Protein AF-A0A975ZJT3-F1 (afdb_monomer_lite)

Sequence (84 aa):
MSFMTGVYATAVVAIVCTLGSLLFVMRLAERTQRKNQRRRIVVPPEVLKALGVEAGDALAWEVGEDGTVRVRRAERAAKPSERP

Foldseek 3Di:
DVVVVVVVVVVVVVVVVVVVVVVVVVVVVVVVVVVVVPPDDDDDVVVCVVLVHDPPFDWDWDQDPVRDIDIHGDPPPDDPPDDD

pLDDT: mean 78.43, std 15.67, range [39.0, 94.12]

Structure (mmCIF, N/CA/C/O backbone):
data_AF-A0A975ZJT3-F1
#
_entry.id   AF-A0A975ZJT3-F1
#
loop_
_atom_site.group_PDB
_atom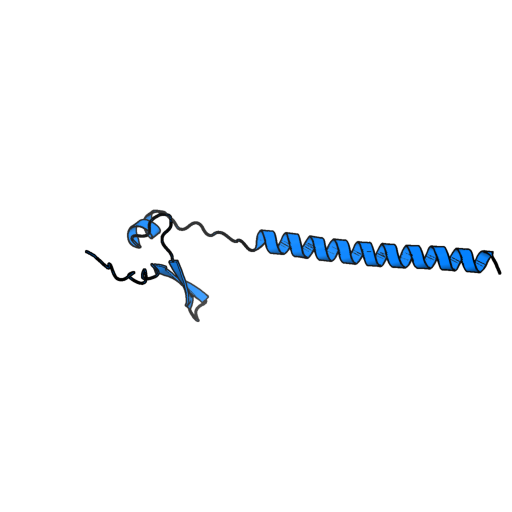_site.id
_atom_site.type_symbol
_atom_site.label_atom_id
_atom_site.label_alt_id
_atom_site.label_comp_id
_atom_site.label_asym_id
_atom_site.label_entity_id
_atom_site.l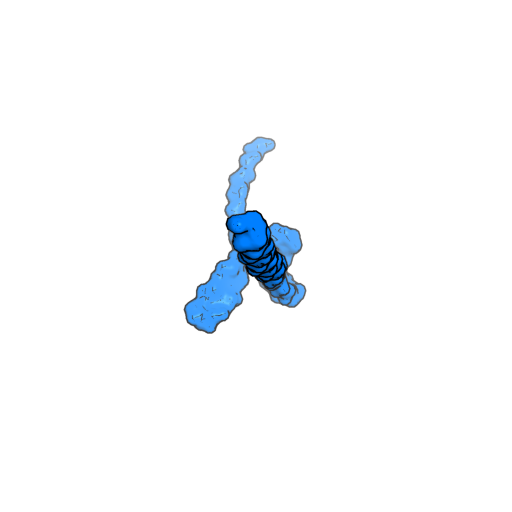abel_seq_id
_atom_site.pdbx_PDB_ins_code
_atom_site.Cartn_x
_atom_site.Cartn_y
_atom_site.Cartn_z
_atom_site.occupancy
_atom_site.B_iso_or_equiv
_atom_site.auth_seq_id
_atom_site.auth_comp_id
_atom_site.auth_asym_id
_atom_site.auth_atom_id
_atom_site.pdbx_PDB_model_num
ATOM 1 N N . MET A 1 1 ? 38.578 4.584 -46.329 1.00 57.00 1 MET A N 1
ATOM 2 C CA . MET A 1 1 ? 38.485 4.346 -44.868 1.00 57.00 1 MET A CA 1
ATOM 3 C C . MET A 1 1 ? 37.456 5.247 -44.177 1.00 57.00 1 MET A C 1
ATOM 5 O O . MET A 1 1 ? 36.783 4.755 -43.287 1.00 57.00 1 MET A O 1
ATOM 9 N N . SER A 1 2 ? 37.245 6.495 -44.621 1.00 62.88 2 SER A N 1
ATOM 10 C CA . SER A 1 2 ? 36.357 7.478 -43.962 1.00 62.88 2 SER A CA 1
ATOM 11 C C . SER A 1 2 ? 34.853 7.138 -43.922 1.00 62.88 2 SER A C 1
ATOM 13 O O . SER A 1 2 ? 34.148 7.589 -43.022 1.00 62.88 2 SER A O 1
ATOM 15 N N . PHE A 1 3 ? 34.345 6.334 -44.866 1.00 65.94 3 PHE A N 1
ATOM 16 C CA . PHE A 1 3 ? 32.923 5.959 -44.920 1.00 65.94 3 PHE A CA 1
ATOM 17 C C . PHE A 1 3 ? 32.566 4.890 -43.875 1.00 65.94 3 PHE A C 1
ATOM 19 O O . PHE A 1 3 ? 31.597 5.041 -43.137 1.00 65.94 3 PHE A O 1
ATOM 26 N N . MET A 1 4 ? 33.405 3.853 -43.739 1.00 71.12 4 MET A N 1
ATOM 27 C CA . MET A 1 4 ? 33.246 2.816 -42.709 1.00 71.12 4 MET A CA 1
ATOM 28 C C . MET A 1 4 ? 33.266 3.421 -41.302 1.00 71.12 4 MET A C 1
ATOM 30 O O . MET A 1 4 ? 32.398 3.110 -40.495 1.00 71.12 4 MET A O 1
ATOM 34 N N . THR A 1 5 ? 34.181 4.352 -41.023 1.00 74.25 5 THR A N 1
ATOM 35 C CA . THR A 1 5 ? 34.241 5.063 -39.733 1.00 74.25 5 THR A CA 1
ATOM 36 C C . THR A 1 5 ? 32.972 5.859 -39.415 1.00 74.25 5 THR A C 1
ATOM 38 O O . THR A 1 5 ? 32.571 5.906 -38.255 1.00 74.25 5 THR A O 1
ATOM 41 N N . GLY A 1 6 ? 32.292 6.428 -40.419 1.00 75.12 6 GLY A N 1
ATOM 42 C CA . GLY A 1 6 ? 31.003 7.107 -40.224 1.00 75.12 6 GLY A CA 1
ATOM 43 C C . GLY A 1 6 ? 29.857 6.142 -39.893 1.00 75.12 6 GLY A C 1
ATOM 44 O O . GLY A 1 6 ? 29.021 6.431 -39.034 1.00 75.12 6 GLY A O 1
ATOM 45 N N . VAL A 1 7 ? 29.849 4.958 -40.512 1.00 82.75 7 VAL A N 1
ATOM 46 C CA . VAL A 1 7 ? 28.871 3.896 -40.216 1.00 82.75 7 VAL A CA 1
ATOM 47 C C . VAL A 1 7 ? 29.065 3.351 -38.797 1.00 82.75 7 VAL A C 1
ATOM 49 O O . VAL A 1 7 ? 28.095 3.186 -38.064 1.00 82.75 7 VAL A O 1
ATOM 52 N N . TYR A 1 8 ? 30.309 3.145 -38.356 1.00 84.38 8 TYR A N 1
ATOM 53 C CA . TYR A 1 8 ? 30.573 2.723 -36.977 1.00 84.38 8 TYR A CA 1
ATOM 54 C C . TYR A 1 8 ? 30.176 3.794 -35.956 1.00 84.38 8 TYR A C 1
ATOM 56 O O . TYR A 1 8 ? 29.563 3.465 -34.944 1.00 84.38 8 TYR A O 1
ATOM 64 N N . ALA A 1 9 ? 30.452 5.074 -36.229 1.00 82.81 9 ALA A N 1
ATOM 65 C CA . ALA A 1 9 ? 30.053 6.163 -35.339 1.00 82.81 9 ALA A CA 1
ATOM 66 C C . ALA A 1 9 ? 28.525 6.239 -35.169 1.00 82.81 9 ALA A C 1
ATOM 68 O O . ALA A 1 9 ? 28.024 6.338 -34.050 1.00 82.81 9 ALA A O 1
ATOM 69 N N . THR A 1 10 ? 27.772 6.128 -36.266 1.00 86.75 10 THR A N 1
ATOM 70 C CA . THR A 1 10 ? 26.300 6.147 -36.227 1.00 86.75 10 THR A CA 1
ATOM 71 C C . THR A 1 10 ? 25.713 4.906 -35.551 1.00 86.75 10 THR A C 1
ATOM 73 O O . THR A 1 10 ? 24.782 5.033 -34.756 1.00 86.75 10 THR A O 1
ATOM 76 N N . ALA A 1 11 ? 26.292 3.724 -35.777 1.00 88.50 11 ALA A N 1
ATOM 77 C CA . ALA A 1 11 ? 25.888 2.495 -35.098 1.00 88.50 11 ALA A CA 1
ATOM 78 C C . ALA A 1 11 ? 26.113 2.571 -33.578 1.00 88.50 11 ALA A C 1
ATOM 80 O O . ALA A 1 11 ? 25.227 2.210 -32.805 1.00 88.50 11 ALA A O 1
ATOM 81 N N . VAL A 1 12 ? 27.260 3.097 -33.134 1.00 89.94 12 VAL A N 1
ATOM 82 C CA . VAL A 1 12 ? 27.556 3.279 -31.702 1.00 89.94 12 VAL A CA 1
ATOM 83 C C . VAL A 1 12 ? 26.555 4.236 -31.057 1.00 89.94 12 VAL A C 1
ATOM 85 O O . VAL A 1 12 ? 26.024 3.933 -29.990 1.00 89.94 12 VAL A O 1
ATOM 88 N N . VAL A 1 13 ? 26.232 5.353 -31.715 1.00 90.56 13 VAL A N 1
ATOM 89 C CA . VAL A 1 13 ? 25.225 6.302 -31.216 1.00 90.56 13 VAL A CA 1
ATOM 90 C C . VAL A 1 13 ? 23.852 5.638 -31.095 1.00 90.56 13 VAL A C 1
ATOM 92 O O . VAL A 1 13 ? 23.201 5.774 -30.062 1.00 90.56 13 VAL A O 1
ATOM 95 N N . ALA A 1 14 ? 23.428 4.859 -32.093 1.00 91.00 14 ALA A N 1
ATOM 96 C CA . ALA A 1 14 ? 22.154 4.144 -32.046 1.00 91.00 14 ALA A CA 1
ATOM 97 C C . ALA A 1 14 ? 22.093 3.123 -30.894 1.00 91.00 14 ALA A C 1
ATOM 99 O O . ALA A 1 14 ? 21.075 3.026 -30.203 1.00 91.00 14 ALA A O 1
ATOM 100 N N . ILE A 1 15 ? 23.187 2.397 -30.641 1.00 90.81 15 ILE A N 1
ATOM 101 C CA . ILE A 1 15 ? 23.289 1.437 -29.531 1.00 90.81 15 ILE A CA 1
ATOM 102 C C . ILE A 1 15 ? 23.217 2.159 -28.179 1.00 90.81 15 ILE A C 1
ATOM 104 O O . ILE A 1 15 ? 22.473 1.748 -27.290 1.00 90.81 15 ILE A O 1
ATOM 108 N N . VAL A 1 16 ? 23.940 3.267 -28.016 1.00 93.75 16 VAL A N 1
ATOM 109 C CA . VAL A 1 16 ? 23.904 4.048 -26.771 1.00 93.75 16 VAL A CA 1
ATOM 110 C C . VAL A 1 16 ? 22.514 4.644 -26.540 1.00 93.75 16 VAL A C 1
ATOM 112 O O . VAL A 1 16 ? 22.001 4.577 -25.423 1.00 93.75 16 VAL A O 1
ATOM 115 N N . CYS A 1 17 ? 21.865 5.168 -27.583 1.00 91.88 17 CYS A N 1
ATOM 116 C CA . CYS A 1 17 ? 20.504 5.692 -27.486 1.00 91.88 17 CYS A CA 1
ATOM 117 C C . CYS A 1 17 ? 19.496 4.606 -27.099 1.00 91.88 17 CYS A C 1
ATOM 119 O O . CYS A 1 17 ? 18.690 4.825 -26.199 1.00 91.88 17 CYS A O 1
ATOM 121 N N . THR A 1 18 ? 19.555 3.427 -27.723 1.00 92.75 18 THR A N 1
ATOM 122 C CA . THR A 1 18 ? 18.641 2.317 -27.405 1.00 92.75 18 THR A CA 1
ATOM 123 C C . THR A 1 18 ? 18.838 1.797 -25.982 1.00 92.75 18 THR A C 1
ATOM 125 O O . THR A 1 18 ? 17.857 1.656 -25.250 1.00 92.75 18 THR A O 1
ATOM 128 N N . LEU A 1 19 ? 20.083 1.597 -25.538 1.00 93.31 19 LEU A N 1
ATOM 129 C CA . LEU A 1 19 ? 20.377 1.216 -24.152 1.00 93.31 19 LEU A CA 1
ATOM 130 C C . LEU A 1 19 ? 19.922 2.293 -23.156 1.00 93.31 19 LEU A C 1
ATOM 132 O O . LEU A 1 19 ? 19.309 1.972 -22.137 1.00 93.31 19 LEU A O 1
ATOM 136 N N . GLY A 1 20 ? 20.156 3.571 -23.467 1.00 94.12 20 GLY A N 1
ATOM 137 C CA . GLY A 1 20 ? 19.701 4.700 -22.658 1.00 94.12 20 GLY A CA 1
ATOM 138 C C . GLY A 1 20 ? 18.177 4.762 -22.532 1.00 94.12 20 GLY A C 1
ATOM 139 O O . GLY A 1 20 ? 17.658 4.932 -21.428 1.00 94.12 20 GLY A O 1
ATOM 140 N N . SER A 1 21 ? 17.447 4.560 -23.633 1.00 92.62 21 SER A N 1
ATOM 141 C CA . SER A 1 21 ? 15.981 4.516 -23.636 1.00 92.62 21 SER A CA 1
ATOM 142 C C . SER A 1 21 ? 15.434 3.344 -22.821 1.00 92.62 21 SER A C 1
ATOM 144 O O . SER A 1 21 ? 14.510 3.541 -22.033 1.00 92.62 21 SER A O 1
ATOM 146 N N . LEU A 1 22 ? 16.016 2.146 -22.948 1.00 91.50 22 LEU A N 1
ATOM 147 C CA . LEU A 1 22 ? 15.615 0.981 -22.151 1.00 91.50 22 LEU A CA 1
ATOM 148 C C . LEU A 1 22 ? 15.829 1.229 -20.652 1.00 91.50 22 LEU A C 1
ATOM 150 O O . LEU A 1 22 ? 14.910 1.026 -19.857 1.00 91.50 22 LEU A O 1
ATOM 154 N N . LEU A 1 23 ? 17.001 1.743 -20.265 1.00 91.25 23 LEU A N 1
ATOM 155 C CA . LEU A 1 23 ? 17.298 2.091 -18.872 1.00 91.25 23 LEU A CA 1
ATOM 156 C C . LEU A 1 23 ? 16.345 3.160 -18.329 1.00 91.25 23 LEU A C 1
ATOM 158 O O . LEU A 1 23 ? 15.893 3.063 -17.186 1.00 91.25 23 LEU A O 1
ATOM 162 N N . PHE A 1 24 ? 16.009 4.161 -19.143 1.00 91.31 24 PHE A N 1
ATOM 163 C CA . PHE A 1 24 ? 15.057 5.200 -18.768 1.00 91.31 24 PHE A CA 1
ATOM 164 C C . PHE A 1 24 ? 13.657 4.628 -18.519 1.00 91.31 24 PHE A C 1
ATOM 166 O O . PHE A 1 24 ? 13.053 4.926 -17.487 1.00 91.31 24 PHE A O 1
ATOM 173 N N . VAL A 1 25 ? 13.160 3.763 -19.410 1.00 89.75 25 VAL A N 1
ATOM 174 C CA . VAL A 1 25 ? 11.852 3.109 -19.253 1.00 89.75 25 VAL A CA 1
ATOM 175 C C . VAL A 1 25 ? 11.828 2.218 -18.012 1.00 89.75 25 VAL A C 1
ATOM 177 O O . VAL A 1 25 ? 10.886 2.312 -17.225 1.00 89.75 25 VAL A O 1
ATOM 180 N N . MET A 1 26 ? 12.871 1.416 -17.768 1.00 87.81 26 MET A N 1
ATOM 181 C CA . MET A 1 26 ? 12.947 0.583 -16.559 1.00 87.81 26 MET A CA 1
ATOM 182 C C . MET A 1 26 ? 12.966 1.434 -15.282 1.00 87.81 26 MET A C 1
ATOM 184 O O . MET A 1 26 ? 12.201 1.174 -14.352 1.00 87.81 26 MET A O 1
ATOM 188 N N . ARG A 1 27 ? 13.753 2.518 -15.253 1.00 85.50 27 ARG A N 1
ATOM 189 C CA . ARG A 1 27 ? 13.769 3.470 -14.129 1.00 85.50 27 ARG A CA 1
ATOM 190 C C . ARG A 1 27 ? 12.421 4.154 -13.911 1.00 85.50 27 ARG A C 1
ATOM 192 O O . ARG A 1 27 ? 12.047 4.419 -12.766 1.00 85.50 27 ARG A O 1
ATOM 199 N N . LEU A 1 28 ? 11.697 4.470 -14.981 1.00 82.88 28 LEU A N 1
ATOM 200 C CA . LEU A 1 28 ? 10.371 5.079 -14.896 1.00 82.88 28 LEU A CA 1
ATOM 201 C C . LEU A 1 28 ? 9.333 4.084 -14.354 1.00 82.88 28 LEU A C 1
ATOM 203 O O . LEU A 1 28 ? 8.523 4.444 -13.492 1.00 82.88 28 LEU A O 1
ATOM 207 N N . ALA A 1 29 ? 9.392 2.830 -14.804 1.00 78.81 29 ALA A N 1
ATOM 208 C CA . ALA A 1 29 ? 8.542 1.750 -14.316 1.00 78.81 29 ALA A CA 1
ATOM 209 C C . ALA A 1 29 ? 8.761 1.496 -12.814 1.00 78.81 29 ALA A C 1
ATOM 211 O O . ALA A 1 29 ? 7.793 1.478 -12.051 1.00 78.81 29 ALA A O 1
ATOM 212 N N . GLU A 1 30 ? 10.017 1.427 -12.358 1.00 75.44 30 GLU A N 1
ATOM 213 C CA . GLU A 1 30 ? 10.353 1.298 -10.932 1.00 75.44 30 GLU A CA 1
ATOM 214 C C . GLU A 1 30 ? 9.760 2.432 -10.084 1.00 75.44 30 GLU A C 1
ATOM 216 O O . GLU A 1 30 ? 9.176 2.189 -9.025 1.00 75.44 30 GLU A O 1
ATOM 221 N N . ARG A 1 31 ? 9.870 3.686 -10.546 1.00 69.19 31 ARG A N 1
ATOM 222 C CA . ARG A 1 31 ? 9.311 4.849 -9.832 1.00 69.19 31 ARG A CA 1
ATOM 223 C C . ARG A 1 31 ? 7.790 4.786 -9.738 1.00 69.19 31 ARG A C 1
ATOM 225 O O . ARG A 1 31 ? 7.226 5.130 -8.697 1.00 69.19 31 ARG A O 1
ATOM 232 N N . THR A 1 32 ? 7.138 4.333 -10.803 1.00 61.28 32 THR A N 1
ATOM 233 C CA . THR A 1 32 ? 5.678 4.204 -10.861 1.00 61.28 32 THR A CA 1
ATOM 234 C C . THR A 1 32 ? 5.198 3.092 -9.930 1.00 61.28 32 THR A C 1
ATOM 236 O O . THR A 1 32 ? 4.258 3.292 -9.158 1.00 61.28 32 THR A O 1
ATOM 239 N N . GLN A 1 33 ? 5.908 1.961 -9.899 1.00 58.69 33 GLN A N 1
ATOM 240 C CA . GLN A 1 33 ? 5.608 0.858 -8.991 1.00 58.69 33 GLN A CA 1
ATOM 241 C C . GLN A 1 33 ? 5.783 1.269 -7.522 1.00 58.69 33 GLN A C 1
ATOM 243 O O . GLN A 1 33 ? 4.907 1.000 -6.700 1.00 58.69 33 GLN A O 1
ATOM 248 N N . ARG A 1 34 ? 6.859 1.997 -7.188 1.00 59.81 34 ARG A N 1
ATOM 249 C CA . ARG A 1 34 ? 7.088 2.514 -5.825 1.00 59.81 34 ARG A CA 1
ATOM 250 C C . ARG A 1 34 ? 5.988 3.470 -5.364 1.00 59.81 34 ARG A C 1
ATOM 252 O O . ARG A 1 34 ? 5.630 3.468 -4.189 1.00 59.81 34 ARG A O 1
ATOM 259 N N . LYS A 1 35 ? 5.436 4.281 -6.272 1.00 56.28 35 LYS A N 1
ATOM 260 C CA . LYS A 1 35 ? 4.364 5.233 -5.945 1.00 56.28 35 LYS A CA 1
ATOM 261 C C . LYS A 1 35 ? 3.026 4.527 -5.678 1.00 56.28 35 LYS A C 1
ATOM 263 O O . LYS A 1 35 ? 2.292 4.956 -4.793 1.00 56.28 35 LYS A O 1
ATOM 268 N N . ASN A 1 36 ? 2.762 3.405 -6.353 1.00 53.81 36 ASN A N 1
ATOM 269 C CA . ASN A 1 36 ? 1.559 2.582 -6.162 1.00 53.81 36 ASN A CA 1
ATOM 270 C C . ASN A 1 36 ? 1.626 1.593 -4.984 1.00 53.81 36 ASN A C 1
ATOM 272 O O . ASN A 1 36 ? 0.628 0.947 -4.668 1.00 53.81 36 ASN A O 1
ATOM 276 N N . GLN A 1 37 ? 2.769 1.463 -4.306 1.00 55.06 37 GLN A N 1
ATOM 277 C CA . GLN A 1 37 ? 2.906 0.544 -3.168 1.00 55.06 37 GLN A CA 1
ATOM 278 C C . GLN A 1 37 ? 2.308 1.069 -1.857 1.00 55.06 37 GLN A C 1
ATOM 280 O O . GLN A 1 37 ? 2.144 0.294 -0.918 1.00 55.06 37 GLN A O 1
ATOM 285 N N . ARG A 1 38 ? 1.897 2.343 -1.775 1.00 58.50 38 ARG A N 1
ATOM 286 C CA . ARG A 1 38 ? 1.087 2.830 -0.645 1.00 58.50 38 ARG A CA 1
ATOM 287 C C . ARG A 1 38 ? -0.378 2.441 -0.844 1.00 58.50 38 ARG A C 1
ATOM 289 O O . ARG A 1 38 ? -1.236 3.295 -1.049 1.00 58.50 38 ARG A O 1
ATOM 296 N N . ARG A 1 39 ? -0.662 1.138 -0.790 1.00 66.19 39 ARG A N 1
ATOM 297 C CA . ARG A 1 39 ? -2.034 0.625 -0.708 1.00 66.19 39 ARG A CA 1
ATOM 298 C C . ARG A 1 39 ? -2.601 1.021 0.652 1.00 66.19 39 ARG A C 1
ATOM 300 O O . ARG A 1 39 ? -2.330 0.379 1.660 1.00 66.19 39 ARG A O 1
ATOM 307 N N . ARG A 1 40 ? -3.327 2.137 0.687 1.00 72.69 40 ARG A N 1
ATOM 308 C CA . ARG A 1 40 ? -4.036 2.594 1.881 1.00 72.69 40 ARG A CA 1
ATOM 309 C C . ARG A 1 40 ? -5.364 1.851 1.954 1.00 72.69 40 ARG A C 1
ATOM 311 O O . ARG A 1 40 ? -6.180 1.971 1.048 1.00 72.69 40 ARG A O 1
ATOM 318 N N . ILE A 1 41 ? -5.564 1.100 3.027 1.00 79.38 41 ILE A N 1
ATOM 319 C CA . ILE A 1 41 ? -6.846 0.468 3.338 1.00 79.38 41 ILE A CA 1
ATOM 320 C C . ILE A 1 41 ? -7.582 1.406 4.291 1.00 79.38 41 ILE A C 1
ATOM 322 O O . ILE A 1 41 ? -7.005 1.881 5.270 1.00 79.38 41 ILE A O 1
ATOM 326 N N . VAL A 1 42 ? -8.835 1.722 3.971 1.00 84.25 42 VAL A N 1
ATOM 327 C CA . VAL A 1 42 ? -9.702 2.511 4.848 1.00 84.25 42 VAL A CA 1
ATOM 328 C C . VAL A 1 42 ? -10.434 1.538 5.762 1.00 84.25 42 VAL A C 1
ATOM 330 O O . VAL A 1 42 ? -11.141 0.655 5.286 1.00 84.25 42 VAL A O 1
ATOM 333 N N . VAL A 1 43 ? -10.231 1.685 7.069 1.00 84.94 43 VAL A N 1
ATOM 334 C CA . VAL A 1 43 ? -10.946 0.910 8.087 1.00 84.94 43 VAL A CA 1
ATOM 335 C C . VAL A 1 43 ? -12.262 1.633 8.401 1.00 84.94 43 VAL A C 1
ATOM 337 O O . VAL A 1 43 ? -12.223 2.849 8.609 1.00 84.94 43 VAL A O 1
ATOM 340 N N . PRO A 1 44 ? -13.411 0.933 8.432 1.00 88.12 44 PRO A N 1
ATOM 341 C CA . PRO A 1 44 ? -14.693 1.544 8.768 1.00 88.12 44 PRO A CA 1
ATOM 342 C C . PRO A 1 44 ? -14.679 2.234 10.144 1.00 88.12 44 PRO A C 1
ATOM 344 O O . PRO A 1 44 ? -14.022 1.745 11.073 1.00 88.12 44 PRO A O 1
ATOM 347 N N . PRO A 1 45 ? -15.401 3.356 10.306 1.00 86.75 45 PRO A N 1
ATOM 348 C CA . PRO A 1 45 ? -15.396 4.130 11.546 1.00 86.75 45 PRO A CA 1
ATOM 349 C C . PRO A 1 45 ? -15.932 3.343 12.750 1.00 86.75 45 PRO A C 1
ATOM 351 O O . PRO A 1 45 ? -15.480 3.564 13.872 1.00 86.75 45 PRO A O 1
ATOM 354 N N . GLU A 1 46 ? -16.836 2.387 12.540 1.00 90.69 46 GLU A N 1
ATOM 355 C CA . GLU A 1 46 ? -17.375 1.515 13.588 1.00 90.69 46 GLU A CA 1
ATOM 356 C C . GLU A 1 46 ? -16.277 0.632 14.187 1.00 90.69 46 GLU A C 1
ATOM 358 O O . GLU A 1 46 ? -16.199 0.464 15.404 1.00 90.69 46 GLU A O 1
ATOM 363 N N . VAL A 1 47 ? -15.387 0.121 13.330 1.00 88.25 47 VAL A N 1
ATOM 364 C CA . VAL A 1 47 ? -14.252 -0.720 13.727 1.00 88.25 47 VAL A CA 1
ATOM 365 C C . VAL A 1 47 ? -13.208 0.114 14.469 1.00 88.25 47 VAL A C 1
ATOM 367 O O . VAL A 1 47 ? -12.712 -0.316 15.506 1.00 88.25 47 VAL A O 1
ATOM 370 N N . LEU A 1 48 ? -12.925 1.336 14.003 1.00 86.56 48 LEU A N 1
ATOM 371 C CA . LEU A 1 48 ? -12.028 2.270 14.699 1.00 86.56 48 LEU 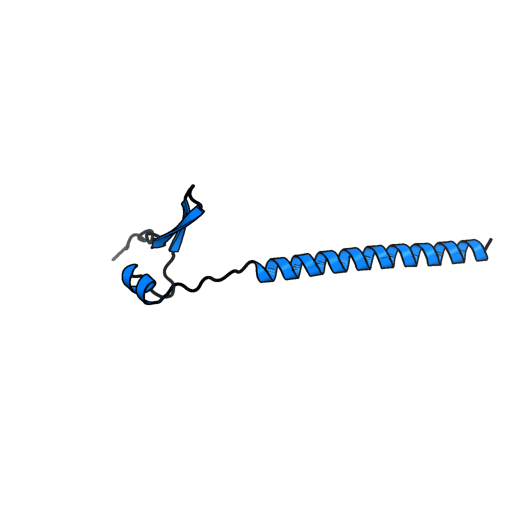A CA 1
ATOM 372 C C . LEU A 1 48 ? -12.559 2.655 16.085 1.00 86.56 48 LEU A C 1
ATOM 374 O O . LEU A 1 48 ? -11.795 2.679 17.050 1.00 86.56 48 LEU A O 1
ATOM 378 N N . LYS A 1 49 ? -13.871 2.898 16.198 1.00 87.19 49 LYS A N 1
ATOM 379 C CA . LYS A 1 49 ? -14.536 3.204 17.468 1.00 87.19 49 LYS A CA 1
ATOM 380 C C . LYS A 1 49 ? -14.495 2.015 18.426 1.00 87.19 49 LYS A C 1
ATOM 382 O O . LYS A 1 49 ? -14.199 2.204 19.601 1.00 87.19 49 LYS A O 1
ATOM 387 N N . ALA A 1 50 ? -14.738 0.802 17.927 1.00 88.12 50 ALA A N 1
ATOM 388 C CA . ALA A 1 50 ? -14.634 -0.424 18.718 1.00 88.12 50 ALA A CA 1
ATOM 389 C C . ALA A 1 50 ? -13.194 -0.698 19.195 1.00 88.12 50 ALA A C 1
ATOM 391 O O . ALA A 1 50 ? -12.997 -1.188 20.302 1.00 88.12 50 ALA A O 1
ATOM 392 N N . LEU A 1 51 ? -12.192 -0.341 18.385 1.00 84.56 51 LEU A N 1
ATOM 393 C CA . LEU A 1 51 ? -10.770 -0.423 18.738 1.00 84.56 51 LEU A CA 1
ATOM 394 C C . LEU A 1 51 ? -10.290 0.735 19.636 1.00 84.56 51 LEU A C 1
ATOM 396 O O . LEU A 1 51 ? -9.168 0.675 20.139 1.00 84.56 51 LEU A O 1
ATOM 400 N N . GLY A 1 52 ? -11.098 1.785 19.830 1.00 87.00 52 GLY A N 1
ATOM 401 C CA . GLY A 1 52 ? -10.724 2.974 20.603 1.00 87.00 52 GLY A CA 1
ATOM 402 C C . GLY A 1 52 ? -9.532 3.733 20.010 1.00 87.00 52 GLY A C 1
ATOM 403 O O . GLY A 1 52 ? -8.683 4.222 20.754 1.00 87.00 52 GLY A O 1
ATOM 404 N N . VAL A 1 53 ? -9.429 3.764 18.679 1.00 85.75 53 VAL A N 1
ATOM 405 C CA . VAL A 1 53 ? -8.306 4.364 17.944 1.00 85.75 53 VAL A CA 1
ATOM 406 C C . VAL A 1 53 ? -8.715 5.736 17.431 1.00 85.75 53 VAL A C 1
ATOM 408 O O . VAL A 1 53 ? -9.707 5.868 16.714 1.00 85.75 53 VAL A O 1
ATOM 411 N N . GLU A 1 54 ? -7.913 6.746 17.747 1.00 85.81 54 GLU A N 1
ATOM 412 C CA . GLU A 1 54 ? -8.089 8.104 17.234 1.00 85.81 54 GLU A CA 1
ATOM 413 C C . GLU A 1 54 ? -7.096 8.425 16.110 1.00 85.81 54 GLU A C 1
ATOM 415 O O . GLU A 1 54 ? -6.106 7.724 15.880 1.00 85.81 54 GLU A O 1
ATOM 420 N N . ALA A 1 55 ? -7.358 9.505 15.371 1.00 82.62 55 ALA A N 1
ATOM 421 C CA . ALA A 1 55 ? -6.440 9.970 14.341 1.00 82.62 55 ALA A CA 1
ATOM 422 C C . ALA A 1 55 ? -5.068 10.297 14.957 1.00 82.62 55 ALA A C 1
ATOM 424 O O . ALA A 1 55 ? -4.957 11.135 15.846 1.00 82.62 55 ALA A O 1
ATOM 425 N N . GLY A 1 56 ? -4.018 9.646 14.452 1.00 83.62 56 GLY A N 1
ATOM 426 C CA . GLY A 1 56 ? -2.650 9.808 14.951 1.00 83.62 56 GLY A CA 1
ATOM 427 C C . GLY A 1 56 ? -2.198 8.722 15.929 1.00 83.62 56 GLY A C 1
ATOM 428 O O . GLY A 1 56 ? -1.010 8.668 16.242 1.00 83.62 56 GLY A O 1
ATOM 429 N N . ASP A 1 57 ? -3.088 7.825 16.358 1.00 84.50 57 ASP A N 1
ATOM 430 C CA . ASP A 1 57 ? -2.677 6.653 17.123 1.00 84.50 57 ASP A CA 1
ATOM 431 C C . ASP A 1 57 ? -1.935 5.633 16.248 1.00 84.50 57 ASP A C 1
ATOM 433 O O . ASP A 1 57 ? -2.240 5.418 15.070 1.00 84.50 57 ASP A O 1
ATOM 437 N N . ALA A 1 58 ? -0.935 4.992 16.851 1.00 85.88 58 ALA A N 1
ATOM 438 C CA . ALA A 1 58 ? -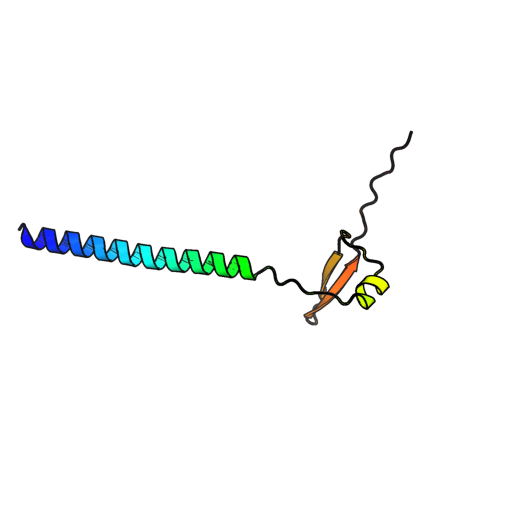0.160 3.947 16.206 1.00 85.88 58 ALA A CA 1
ATOM 439 C C . ALA A 1 58 ? -0.920 2.612 16.244 1.00 85.88 58 ALA A C 1
ATOM 441 O O . ALA A 1 58 ? -1.490 2.220 17.265 1.00 85.88 58 ALA A O 1
ATOM 442 N N . LEU A 1 59 ? -0.893 1.898 15.120 1.00 88.19 59 LEU A N 1
ATOM 443 C CA . LEU A 1 59 ? -1.490 0.575 14.965 1.00 88.19 59 LEU A CA 1
ATOM 444 C C . LEU A 1 59 ? -0.395 -0.455 14.706 1.00 88.19 59 LEU A C 1
ATOM 446 O O . LEU A 1 59 ? 0.477 -0.235 13.863 1.00 88.19 59 LEU A O 1
ATOM 450 N N . ALA A 1 60 ? -0.470 -1.580 15.407 1.00 88.94 60 ALA A N 1
ATOM 451 C CA . ALA A 1 60 ? 0.334 -2.762 15.153 1.00 88.94 60 ALA A CA 1
ATOM 452 C C . ALA A 1 60 ? -0.423 -3.697 14.202 1.00 88.94 60 ALA A C 1
ATOM 454 O O . ALA A 1 60 ? -1.631 -3.907 14.349 1.00 88.94 60 ALA A O 1
ATOM 455 N N . TRP A 1 61 ? 0.300 -4.240 13.226 1.00 89.44 61 TRP A N 1
ATOM 456 C CA . TRP A 1 61 ? -0.228 -5.130 12.200 1.00 89.44 61 TRP A CA 1
ATOM 457 C C . TRP A 1 61 ? 0.515 -6.457 12.279 1.00 89.44 61 TRP A C 1
ATOM 459 O O . TRP A 1 61 ? 1.742 -6.479 12.209 1.00 89.44 61 TRP A O 1
ATOM 469 N N . GLU A 1 62 ? -0.228 -7.548 12.390 1.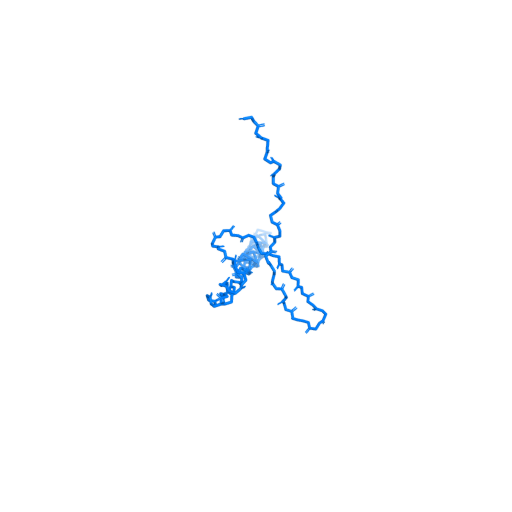00 90.94 62 GLU A N 1
ATOM 470 C CA . GLU A 1 62 ? 0.301 -8.909 12.374 1.00 90.94 62 GLU A CA 1
ATOM 471 C C . GLU A 1 62 ? -0.403 -9.696 11.270 1.00 90.94 62 GLU A C 1
ATOM 473 O O . GLU A 1 62 ? -1.625 -9.617 11.122 1.00 90.94 62 GLU A O 1
ATOM 478 N N . VAL A 1 63 ? 0.367 -10.446 10.485 1.00 93.25 63 VAL A N 1
ATOM 479 C CA . VAL A 1 63 ? -0.175 -11.369 9.484 1.00 93.25 63 VAL A CA 1
ATOM 480 C C . VAL A 1 63 ? -0.168 -12.760 10.101 1.00 93.25 63 VAL A C 1
ATOM 482 O O . VAL A 1 63 ? 0.895 -13.276 10.441 1.00 93.25 63 VAL A O 1
ATOM 485 N N . GLY A 1 64 ? -1.354 -13.330 10.292 1.00 91.75 64 GLY A N 1
ATOM 486 C CA . GLY A 1 64 ? -1.525 -14.708 10.731 1.00 91.75 64 GLY A CA 1
ATOM 487 C C . GLY A 1 64 ? -1.148 -15.700 9.633 1.00 91.75 64 GLY A C 1
ATOM 488 O O . GLY A 1 64 ? -1.145 -15.372 8.446 1.00 91.75 64 GLY A O 1
ATOM 489 N N . GLU A 1 65 ? -0.849 -16.935 10.027 1.00 92.12 65 GLU A N 1
ATOM 490 C CA . GLU A 1 65 ? -0.494 -18.026 9.104 1.00 92.12 65 GLU A CA 1
ATOM 491 C C . GLU A 1 65 ? -1.635 -18.395 8.140 1.00 92.12 65 GLU A C 1
ATOM 493 O O . GLU A 1 65 ? -1.396 -18.885 7.040 1.00 92.12 65 GLU A O 1
ATOM 498 N N . ASP A 1 66 ? -2.875 -18.095 8.523 1.00 93.69 66 ASP A N 1
ATOM 499 C CA . ASP A 1 66 ? -4.087 -18.230 7.709 1.00 93.69 66 ASP A CA 1
ATOM 500 C C . ASP A 1 66 ? -4.267 -17.097 6.680 1.00 93.69 66 ASP A C 1
ATOM 502 O O . ASP A 1 66 ? -5.267 -17.048 5.962 1.00 93.69 66 ASP A O 1
ATOM 506 N N . GLY A 1 67 ? -3.314 -16.162 6.610 1.00 90.44 67 GLY A N 1
ATOM 507 C CA . GLY A 1 67 ? -3.379 -14.980 5.757 1.00 90.44 67 GLY A CA 1
ATOM 508 C C . GLY A 1 67 ? -4.299 -13.882 6.295 1.00 90.44 67 GLY A C 1
ATOM 509 O O . GLY A 1 67 ? -4.507 -12.876 5.610 1.00 90.44 67 GLY A O 1
ATOM 510 N N . THR A 1 68 ? -4.846 -14.031 7.508 1.00 91.31 68 THR A N 1
ATOM 511 C CA . THR A 1 68 ? -5.642 -12.976 8.138 1.00 91.31 68 THR A CA 1
ATOM 512 C C . THR A 1 68 ? -4.743 -11.879 8.693 1.00 91.31 68 THR A C 1
ATOM 514 O O . THR A 1 68 ? -3.662 -12.125 9.225 1.00 91.31 68 THR A O 1
ATOM 517 N N . VAL A 1 69 ? -5.191 -10.631 8.573 1.00 89.38 69 VAL A N 1
ATOM 518 C CA . VAL A 1 69 ? -4.469 -9.475 9.107 1.00 89.38 69 VAL A CA 1
ATOM 519 C C . VAL A 1 69 ? -5.123 -9.057 10.414 1.00 89.38 69 VAL A C 1
ATOM 521 O O . VAL A 1 69 ? -6.277 -8.626 10.435 1.00 89.38 69 VAL A O 1
ATOM 524 N N . ARG A 1 70 ? -4.381 -9.171 11.514 1.00 89.19 70 ARG A N 1
ATOM 525 C CA . ARG A 1 70 ? -4.805 -8.708 12.833 1.00 89.19 70 ARG A CA 1
ATOM 526 C C . ARG A 1 70 ? -4.254 -7.313 13.065 1.00 89.19 70 ARG A C 1
ATOM 528 O O . ARG A 1 70 ? -3.047 -7.090 13.010 1.00 89.19 70 ARG A O 1
ATOM 535 N N . VAL A 1 71 ? -5.159 -6.380 13.332 1.00 88.25 71 VAL A N 1
ATOM 536 C CA . VAL A 1 71 ? -4.823 -4.990 13.642 1.00 88.25 71 VAL A CA 1
ATOM 537 C C . VAL A 1 71 ? -5.125 -4.745 15.106 1.00 88.25 71 VAL A C 1
ATOM 539 O O . VAL A 1 71 ? -6.229 -5.021 15.574 1.00 88.25 71 VAL A O 1
ATOM 542 N N . ARG A 1 72 ? -4.137 -4.240 15.838 1.00 86.50 72 ARG A N 1
ATOM 543 C CA . ARG A 1 72 ? -4.258 -3.902 17.257 1.00 86.50 72 ARG A CA 1
ATOM 544 C C . ARG A 1 72 ? -3.758 -2.485 17.480 1.00 86.50 72 ARG A C 1
ATOM 546 O O . ARG A 1 72 ? -2.917 -1.989 16.732 1.00 86.50 72 ARG A O 1
ATOM 553 N N . ARG A 1 73 ? -4.254 -1.828 18.525 1.00 85.62 73 ARG A N 1
ATOM 554 C CA . ARG A 1 73 ? -3.649 -0.578 18.987 1.00 85.62 73 ARG A CA 1
ATOM 555 C C . ARG A 1 73 ? -2.230 -0.893 19.454 1.00 85.62 73 ARG A C 1
ATOM 557 O O . ARG A 1 73 ? -2.048 -1.815 20.245 1.00 85.62 73 ARG A O 1
ATOM 564 N N . ALA A 1 74 ? -1.236 -0.171 18.947 1.00 81.12 74 ALA A N 1
ATOM 565 C CA . ALA A 1 74 ? 0.104 -0.291 19.497 1.00 81.12 74 ALA A CA 1
ATOM 566 C C . ALA A 1 74 ? 0.073 0.311 20.907 1.00 81.12 74 ALA A C 1
ATOM 568 O O . ALA A 1 74 ? -0.400 1.438 21.082 1.00 81.12 74 ALA A O 1
ATOM 569 N N . GLU A 1 75 ? 0.538 -0.428 21.915 1.00 69.81 75 GLU A N 1
ATOM 570 C CA . GLU A 1 75 ? 0.745 0.157 23.237 1.00 69.81 75 GLU A CA 1
ATOM 571 C C . GLU A 1 75 ? 1.670 1.364 23.073 1.00 69.81 75 GLU A C 1
ATOM 573 O O . GLU A 1 75 ? 2.801 1.247 22.591 1.00 69.81 75 GLU A O 1
ATOM 578 N N . ARG A 1 76 ? 1.186 2.556 23.447 1.00 55.44 76 ARG A N 1
ATOM 579 C CA . ARG A 1 76 ? 2.086 3.684 23.677 1.00 55.44 76 ARG A CA 1
ATOM 580 C C . ARG A 1 76 ? 3.046 3.210 24.754 1.00 55.44 76 ARG A C 1
ATOM 582 O O . ARG A 1 76 ? 2.619 3.032 25.891 1.00 55.44 76 ARG A O 1
ATOM 589 N N . ALA A 1 77 ? 4.320 3.045 24.406 1.00 44.59 77 ALA A N 1
ATOM 590 C CA . ALA A 1 77 ? 5.383 3.048 25.393 1.00 44.59 77 ALA A CA 1
ATOM 591 C C . ALA A 1 77 ? 5.148 4.285 26.266 1.00 44.59 77 ALA A C 1
ATOM 593 O O . ALA A 1 77 ? 5.258 5.421 25.792 1.00 44.59 77 ALA A O 1
ATOM 594 N N . ALA A 1 78 ? 4.686 4.063 27.495 1.00 41.94 78 ALA A N 1
ATOM 595 C CA . ALA A 1 78 ? 4.454 5.124 28.446 1.00 41.94 78 ALA A CA 1
ATOM 596 C C . ALA A 1 78 ? 5.793 5.840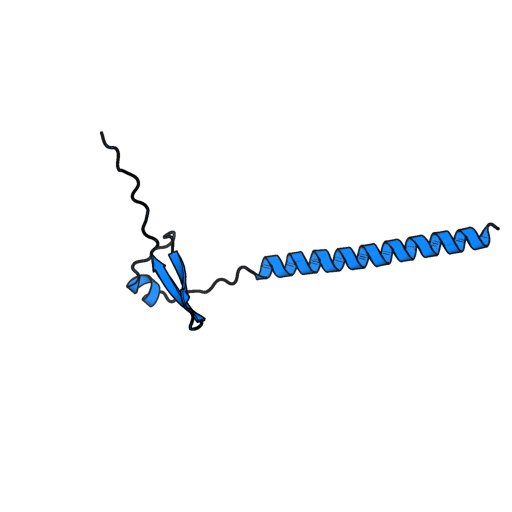 28.620 1.00 41.94 78 ALA A C 1
ATOM 598 O O . ALA A 1 78 ? 6.739 5.278 29.170 1.00 41.94 78 ALA A O 1
ATOM 599 N N . LYS A 1 79 ? 5.904 7.069 28.106 1.00 42.59 79 LYS A N 1
ATOM 600 C CA . LYS A 1 79 ? 6.969 7.960 28.559 1.00 42.59 79 LYS A CA 1
ATOM 601 C C . LYS A 1 79 ? 6.830 8.046 30.084 1.00 42.59 79 LYS A C 1
ATOM 603 O O . LYS A 1 79 ? 5.719 8.332 30.540 1.00 42.59 79 LYS A O 1
ATOM 608 N N . PRO A 1 80 ? 7.897 7.814 30.867 1.00 39.00 80 PRO A N 1
ATOM 609 C CA . PRO A 1 80 ? 7.866 8.097 32.290 1.00 39.00 80 PRO A CA 1
ATOM 610 C C . PRO A 1 80 ? 7.532 9.580 32.449 1.00 39.00 80 PRO A C 1
ATOM 612 O O . PRO A 1 80 ? 8.240 10.446 31.938 1.00 39.00 80 PRO A O 1
ATOM 615 N N . SER A 1 81 ? 6.396 9.863 33.077 1.00 45.38 81 SER A N 1
ATOM 616 C CA . SER A 1 81 ? 6.012 11.205 33.494 1.00 45.38 81 SER A CA 1
ATOM 617 C C . SER A 1 81 ? 6.941 11.621 34.631 1.00 45.38 81 SER A C 1
ATOM 619 O O . SER A 1 81 ? 6.635 11.388 35.797 1.00 45.38 81 SER A O 1
ATOM 621 N N . GLU A 1 82 ? 8.072 12.228 34.297 1.00 45.47 82 GLU A N 1
ATOM 622 C CA . GLU A 1 82 ? 8.905 12.952 35.251 1.00 45.47 82 GLU A CA 1
ATOM 623 C C . GLU A 1 82 ? 8.198 14.282 35.569 1.00 45.47 82 GLU A C 1
ATOM 625 O O . GLU A 1 82 ? 8.201 15.217 34.769 1.00 45.47 82 GLU A O 1
ATOM 630 N N . ARG A 1 83 ? 7.482 14.318 36.702 1.00 40.91 83 ARG A N 1
ATOM 631 C CA . ARG A 1 83 ? 7.121 15.572 37.387 1.00 40.91 83 ARG A CA 1
ATOM 632 C C . ARG A 1 83 ? 8.339 16.051 38.175 1.00 40.91 83 ARG A C 1
ATOM 634 O O . ARG A 1 83 ? 9.066 15.217 38.718 1.00 40.91 83 ARG A O 1
ATOM 641 N N . PRO A 1 84 ? 8.531 17.369 38.270 1.00 50.62 84 PRO A N 1
ATOM 642 C CA . PRO A 1 84 ? 8.145 18.055 39.510 1.00 50.62 84 PRO A CA 1
ATOM 643 C C . PRO A 1 84 ? 6.959 19.003 39.325 1.00 50.62 84 PRO A C 1
ATOM 645 O O . PRO A 1 84 ? 6.955 19.766 38.334 1.00 50.62 84 PRO A O 1
#

Radius of gyration: 27.82 Å; chains: 1; bounding box: 56×36×84 Å

Secondary structure (DSSP, 8-state):
-HHHHHHHHHHHHHHHHHHHHHHHHHHHHHHHHHHHT--PPPPPHHHHHHHTPPTT--EEEEE-TTS-EEEEEPP---------